Protein AF-A0A483ABE6-F1 (afdb_monomer_lite)

Structure (mmCIF, N/CA/C/O backbone):
data_AF-A0A483ABE6-F1
#
_entry.id   AF-A0A483ABE6-F1
#
loop_
_atom_site.group_PDB
_atom_site.id
_atom_site.type_symbol
_atom_site.label_atom_id
_atom_site.label_alt_id
_atom_site.label_comp_id
_atom_site.label_asym_id
_atom_site.label_entity_id
_atom_site.label_seq_id
_atom_site.pdbx_PDB_ins_code
_atom_site.Cartn_x
_atom_site.Cartn_y
_atom_site.Cartn_z
_atom_site.occupancy
_atom_site.B_iso_or_equiv
_atom_site.auth_seq_id
_atom_site.auth_comp_id
_atom_site.auth_asym_id
_atom_site.auth_atom_id
_atom_site.pdbx_PDB_model_num
ATOM 1 N N . MET A 1 1 ? -4.714 10.334 -7.120 1.00 81.69 1 MET A N 1
ATOM 2 C CA . MET A 1 1 ? -4.738 9.435 -5.939 1.00 81.69 1 MET A CA 1
ATOM 3 C C . MET A 1 1 ? -4.322 10.167 -4.666 1.00 81.69 1 MET A C 1
ATOM 5 O O . MET A 1 1 ? -3.392 10.964 -4.720 1.00 81.69 1 MET A O 1
ATOM 9 N N . ASN A 1 2 ? -4.971 9.880 -3.536 1.00 89.88 2 ASN A N 1
ATOM 10 C CA . ASN A 1 2 ? -4.624 10.407 -2.211 1.00 89.88 2 ASN A CA 1
ATOM 11 C C . ASN A 1 2 ? -3.785 9.370 -1.456 1.00 89.88 2 ASN A C 1
ATOM 13 O O . ASN A 1 2 ? -4.310 8.551 -0.706 1.00 89.88 2 ASN A O 1
ATOM 17 N N . TRP A 1 3 ? -2.478 9.371 -1.710 1.00 92.31 3 TRP A N 1
ATOM 18 C CA . TRP A 1 3 ? -1.570 8.384 -1.135 1.00 92.31 3 TRP A CA 1
ATOM 19 C C . TRP A 1 3 ? -1.204 8.692 0.317 1.00 92.31 3 TRP A C 1
ATOM 21 O O . TRP A 1 3 ? -0.823 9.813 0.653 1.00 92.31 3 TRP A O 1
ATOM 31 N N . HIS A 1 4 ? -1.223 7.650 1.139 1.00 94.56 4 HIS A N 1
ATOM 32 C CA . HIS A 1 4 ? -0.687 7.625 2.492 1.00 94.56 4 HIS A CA 1
ATOM 33 C C . HIS A 1 4 ? 0.622 6.830 2.547 1.00 94.56 4 HIS A C 1
ATOM 35 O O . HIS A 1 4 ? 0.903 5.982 1.693 1.00 94.56 4 HIS A O 1
ATOM 41 N N . THR A 1 5 ? 1.424 7.098 3.575 1.00 94.38 5 THR A N 1
ATOM 42 C CA . THR A 1 5 ? 2.615 6.307 3.893 1.00 94.38 5 THR A CA 1
ATOM 43 C C . THR A 1 5 ? 2.234 5.083 4.723 1.00 94.38 5 THR A C 1
ATOM 45 O O . THR A 1 5 ? 1.206 5.057 5.396 1.00 94.38 5 THR A O 1
ATOM 48 N N . PHE A 1 6 ? 3.062 4.040 4.673 1.00 95.62 6 PHE A N 1
ATOM 49 C CA . PHE A 1 6 ? 2.864 2.849 5.497 1.00 95.62 6 PHE A CA 1
ATOM 50 C C . PHE A 1 6 ? 3.287 3.141 6.938 1.00 95.62 6 PHE A C 1
ATOM 52 O O . PHE A 1 6 ? 4.462 3.040 7.292 1.00 95.62 6 PHE A O 1
ATOM 59 N N . ASN A 1 7 ? 2.329 3.581 7.749 1.00 95.75 7 ASN A N 1
ATOM 60 C CA . ASN A 1 7 ? 2.523 3.933 9.148 1.00 95.75 7 ASN A CA 1
ATOM 61 C C . ASN A 1 7 ? 1.231 3.728 9.958 1.00 95.75 7 ASN A C 1
ATOM 63 O O . ASN A 1 7 ? 0.152 3.508 9.405 1.00 95.75 7 ASN A O 1
ATOM 67 N N . ASP A 1 8 ? 1.348 3.836 11.281 1.00 96.88 8 ASP A N 1
ATOM 68 C CA . ASP A 1 8 ? 0.218 3.673 12.201 1.00 96.88 8 ASP A CA 1
ATOM 69 C C . ASP A 1 8 ? -0.918 4.666 11.928 1.00 96.88 8 ASP A C 1
ATOM 71 O O . ASP A 1 8 ? -2.085 4.311 12.060 1.00 96.88 8 ASP A O 1
ATOM 75 N N . GLU A 1 9 ? -0.605 5.882 11.477 1.00 97.12 9 GLU A N 1
ATOM 76 C CA . GLU A 1 9 ? -1.612 6.894 11.147 1.00 97.12 9 GLU A CA 1
ATOM 77 C C . GLU A 1 9 ? -2.536 6.436 10.010 1.00 97.12 9 GLU A C 1
ATOM 79 O O . GLU A 1 9 ? -3.755 6.562 10.124 1.00 97.12 9 GLU A O 1
ATOM 84 N N . ALA A 1 10 ? -1.988 5.842 8.947 1.00 96.00 10 ALA A N 1
ATOM 85 C CA . ALA A 1 10 ? -2.783 5.308 7.846 1.00 96.00 10 ALA A CA 1
ATOM 86 C C . ALA A 1 10 ? -3.667 4.129 8.292 1.00 96.00 10 ALA A C 1
ATOM 88 O O . ALA A 1 10 ? -4.815 4.010 7.856 1.00 96.00 10 ALA A O 1
ATOM 89 N N . PHE A 1 11 ? -3.167 3.278 9.194 1.00 96.44 11 PHE A N 1
ATOM 90 C CA . PHE A 1 11 ? -3.940 2.159 9.739 1.00 96.44 11 PHE A CA 1
ATOM 91 C C . PHE A 1 11 ? -5.067 2.619 10.660 1.00 96.44 11 PHE A C 1
ATOM 93 O O . PHE A 1 11 ? -6.179 2.096 10.579 1.00 96.44 11 PHE A O 1
ATOM 100 N N . GLU A 1 12 ? -4.811 3.603 11.519 1.00 97.69 12 GLU A N 1
ATOM 101 C CA . GLU A 1 12 ? -5.846 4.186 12.370 1.00 97.69 12 GLU A CA 1
ATOM 102 C C . GLU A 1 12 ? -6.888 4.943 11.544 1.00 97.69 12 GLU A C 1
ATOM 104 O O . GLU A 1 12 ? -8.082 4.845 11.831 1.00 97.69 12 GLU A O 1
ATOM 109 N N . LEU A 1 13 ? -6.476 5.608 10.459 1.00 95.88 13 LEU A N 1
ATOM 110 C CA . LEU A 1 13 ? -7.403 6.235 9.524 1.00 95.88 13 LEU A CA 1
ATOM 111 C C . LEU A 1 13 ? -8.345 5.200 8.902 1.00 95.88 13 LEU A C 1
ATOM 113 O O . LEU A 1 13 ? -9.561 5.377 8.974 1.00 95.88 13 LEU A O 1
ATOM 117 N N . ALA A 1 14 ? -7.802 4.100 8.373 1.00 96.44 14 ALA A N 1
ATOM 118 C CA . ALA A 1 14 ? -8.588 3.016 7.781 1.00 96.44 14 ALA A CA 1
ATOM 119 C C . ALA A 1 14 ? -9.597 2.426 8.773 1.00 96.44 14 ALA A C 1
ATOM 121 O O . ALA A 1 14 ? -10.771 2.271 8.442 1.00 96.44 14 ALA A O 1
ATOM 122 N N . LYS A 1 15 ? -9.174 2.183 10.021 1.00 96.25 15 LYS A N 1
ATOM 123 C CA . LYS A 1 15 ? -10.073 1.725 11.091 1.00 96.25 15 LYS A CA 1
ATOM 124 C C . LYS A 1 15 ? -11.165 2.745 11.403 1.00 96.25 15 LYS A C 1
ATOM 126 O O 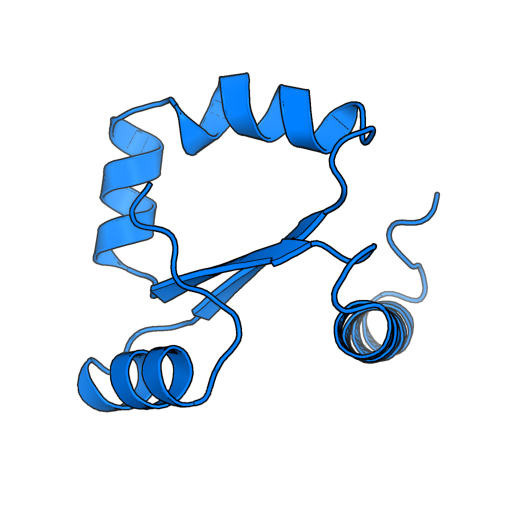. LYS A 1 15 ? -12.320 2.363 11.542 1.00 96.25 15 LYS A O 1
ATOM 131 N N . SER A 1 16 ? -10.809 4.025 11.519 1.00 96.81 16 SER A N 1
ATOM 132 C CA . SER A 1 16 ? -11.755 5.089 11.883 1.00 96.81 16 SER A CA 1
ATOM 133 C C . SER A 1 16 ? -12.818 5.336 10.814 1.00 96.81 16 SER A C 1
ATOM 135 O O . SER A 1 16 ? -13.938 5.720 11.141 1.00 96.81 16 SER A O 1
ATOM 137 N N . GLN A 1 17 ? -12.464 5.111 9.547 1.00 94.25 17 GLN A N 1
ATOM 138 C CA . GLN A 1 17 ? -13.350 5.283 8.400 1.00 94.25 17 GLN A CA 1
ATOM 139 C C . GLN A 1 17 ? -14.060 3.987 7.994 1.00 94.25 17 GLN A C 1
ATOM 141 O O . GLN A 1 17 ? -14.864 4.020 7.072 1.00 94.25 17 GLN A O 1
ATOM 146 N N . GLU A 1 18 ? -13.763 2.863 8.656 1.00 94.75 18 GLU A N 1
ATOM 147 C CA . GLU A 1 18 ? -14.242 1.523 8.283 1.00 94.75 18 GLU A CA 1
ATOM 148 C C . GLU A 1 18 ? -13.950 1.152 6.813 1.00 94.75 18 GLU A C 1
ATOM 150 O O . GLU A 1 18 ? -14.647 0.339 6.206 1.00 94.75 18 GLU A O 1
ATOM 155 N N . ASN A 1 19 ? -12.880 1.720 6.250 1.00 94.81 19 ASN A N 1
ATOM 156 C CA . ASN A 1 19 ? -12.489 1.532 4.857 1.00 94.81 19 ASN A CA 1
ATOM 157 C C . ASN A 1 19 ? -11.378 0.485 4.720 1.00 94.81 19 ASN A C 1
ATOM 159 O O . ASN A 1 19 ? -10.539 0.298 5.607 1.00 94.81 19 ASN A O 1
ATOM 163 N N . LEU A 1 20 ? -11.348 -0.189 3.568 1.00 95.88 20 LEU A N 1
ATOM 164 C CA . LEU A 1 20 ? -10.289 -1.141 3.238 1.00 95.88 20 LEU A CA 1
ATOM 165 C C . LEU A 1 20 ? -8.990 -0.417 2.870 1.00 95.88 20 LEU A C 1
ATOM 167 O O . LEU A 1 20 ? -8.990 0.737 2.447 1.00 95.88 20 LEU A O 1
ATOM 171 N N . ILE A 1 21 ? -7.866 -1.121 2.995 1.00 95.88 21 ILE A N 1
ATOM 172 C CA . ILE A 1 21 ? -6.561 -0.608 2.571 1.00 95.88 21 ILE A CA 1
ATOM 173 C C . ILE A 1 21 ? -6.260 -1.113 1.167 1.00 95.88 21 ILE A C 1
ATOM 175 O O . ILE A 1 21 ? -6.231 -2.321 0.927 1.00 95.88 21 ILE A O 1
ATOM 179 N N . PHE A 1 22 ? -5.975 -0.180 0.264 1.00 94.88 22 PHE A N 1
ATOM 180 C CA . PHE A 1 22 ? -5.363 -0.484 -1.021 1.00 94.88 22 PHE A CA 1
ATOM 181 C C . PHE A 1 22 ? -3.851 -0.291 -0.893 1.00 94.88 22 PHE A C 1
ATOM 183 O O . PHE A 1 22 ? -3.366 0.838 -0.835 1.00 94.88 22 PHE A O 1
ATOM 190 N N . LEU A 1 23 ? -3.101 -1.390 -0.803 1.00 93.38 23 LEU A N 1
ATOM 191 C CA . LEU A 1 23 ? -1.649 -1.355 -0.636 1.00 93.38 23 LEU A CA 1
ATOM 192 C C . LEU A 1 23 ? -0.945 -1.535 -1.985 1.00 93.38 23 LEU A C 1
ATOM 194 O O . LEU A 1 23 ? -1.026 -2.599 -2.594 1.00 93.38 23 LEU A O 1
ATOM 198 N N . SER A 1 24 ? -0.203 -0.515 -2.410 1.00 91.56 24 SER A N 1
ATOM 199 C CA . SER A 1 24 ? 0.642 -0.546 -3.604 1.00 91.56 24 SER A CA 1
ATOM 200 C C . SER A 1 24 ? 2.113 -0.533 -3.196 1.00 91.56 24 SER A C 1
ATOM 202 O O . SER A 1 24 ? 2.624 0.500 -2.763 1.00 91.56 24 SER A O 1
ATOM 204 N N . ILE A 1 25 ? 2.812 -1.659 -3.360 1.00 90.69 25 ILE A N 1
ATOM 205 C CA . ILE A 1 25 ? 4.260 -1.754 -3.115 1.00 90.69 25 ILE A CA 1
ATOM 206 C C . ILE A 1 25 ? 4.981 -1.752 -4.463 1.00 90.69 25 ILE A C 1
ATOM 208 O O . ILE A 1 25 ? 4.640 -2.520 -5.358 1.00 90.69 25 ILE A O 1
ATOM 212 N N . GLY A 1 26 ? 5.976 -0.884 -4.612 1.00 85.75 26 GLY A 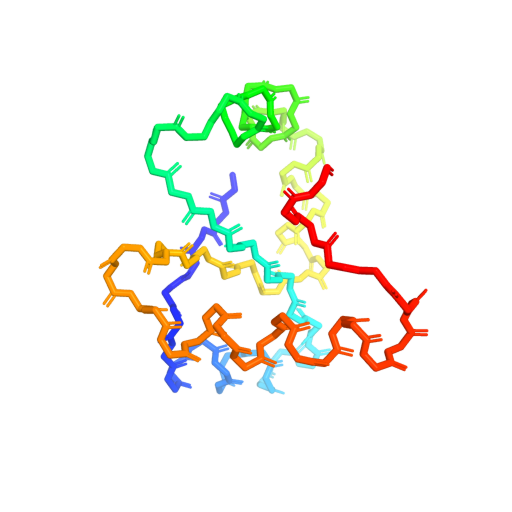N 1
ATOM 213 C CA . GLY A 1 26 ? 6.751 -0.745 -5.840 1.00 85.75 26 GLY A CA 1
ATOM 214 C C . GLY A 1 26 ? 8.154 -0.217 -5.571 1.00 85.75 26 GLY A C 1
ATOM 215 O O . GLY A 1 26 ? 8.580 -0.120 -4.425 1.00 85.75 26 GLY A O 1
ATOM 216 N N . TYR A 1 27 ? 8.875 0.107 -6.641 1.00 79.62 27 TYR A N 1
ATOM 217 C CA . TYR A 1 27 ? 10.188 0.758 -6.608 1.00 79.62 27 TYR A CA 1
ATOM 218 C C . TYR A 1 27 ? 10.323 1.698 -7.807 1.00 79.62 27 TYR A C 1
ATOM 220 O O . TYR A 1 27 ? 9.695 1.471 -8.846 1.00 79.62 27 TYR A O 1
ATOM 228 N N . ALA A 1 28 ? 11.154 2.734 -7.683 1.00 64.50 28 ALA A N 1
ATOM 229 C CA . ALA A 1 28 ? 11.241 3.825 -8.658 1.00 64.50 28 ALA A CA 1
ATOM 230 C C . ALA A 1 28 ? 11.629 3.375 -10.080 1.00 64.50 28 ALA A C 1
ATOM 232 O O . ALA A 1 28 ? 11.242 4.006 -11.058 1.00 64.50 28 ALA A O 1
ATOM 233 N N . THR A 1 29 ? 12.372 2.275 -10.223 1.00 59.81 29 THR A N 1
ATOM 234 C CA . THR A 1 29 ? 12.814 1.754 -11.531 1.00 59.81 29 THR A CA 1
ATOM 235 C C . THR A 1 29 ? 11.947 0.612 -12.067 1.00 59.81 29 THR A C 1
ATOM 237 O O . THR A 1 29 ? 12.292 -0.016 -13.070 1.00 59.81 29 THR A O 1
ATOM 240 N N . CYS A 1 30 ? 10.805 0.331 -11.436 1.00 71.38 30 CYS A N 1
ATOM 241 C CA . CYS A 1 30 ? 9.877 -0.672 -11.935 1.00 71.38 30 CYS A CA 1
ATOM 242 C C . CYS A 1 30 ? 9.146 -0.154 -13.175 1.00 71.38 30 CYS A C 1
ATOM 244 O O . CYS A 1 30 ? 8.408 0.832 -13.110 1.00 71.38 30 CYS A O 1
ATOM 246 N N . HIS A 1 31 ? 9.315 -0.857 -14.295 1.00 68.00 31 HIS A N 1
ATOM 247 C CA . HIS A 1 31 ? 8.637 -0.530 -15.547 1.00 68.00 31 HIS A CA 1
ATOM 248 C C . HIS A 1 31 ? 7.108 -0.558 -15.388 1.00 68.00 31 HIS A C 1
ATOM 250 O O . HIS A 1 31 ? 6.429 0.388 -15.770 1.00 68.00 31 HIS A O 1
ATOM 256 N N . TRP A 1 32 ? 6.572 -1.594 -14.737 1.00 67.38 32 TRP A N 1
ATOM 257 C CA . TRP A 1 32 ? 5.129 -1.757 -14.554 1.00 67.38 32 TRP A CA 1
ATOM 258 C C . TRP A 1 32 ? 4.529 -0.824 -13.499 1.00 67.38 32 TRP A C 1
ATOM 260 O O . TRP A 1 32 ? 3.348 -0.509 -13.592 1.00 67.38 32 TRP A O 1
ATOM 270 N N . CYS A 1 33 ? 5.321 -0.320 -12.543 1.00 69.75 33 CYS A N 1
ATOM 271 C CA . CYS A 1 33 ? 4.836 0.728 -11.642 1.00 69.75 33 CYS A CA 1
ATOM 272 C C . CYS A 1 33 ? 4.610 2.044 -12.391 1.00 69.75 33 CYS A C 1
ATOM 274 O O . CYS A 1 33 ? 3.607 2.694 -12.129 1.00 69.75 33 CYS A O 1
ATOM 276 N N . HIS A 1 34 ? 5.488 2.404 -13.336 1.00 69.44 34 HIS A N 1
ATOM 277 C CA . HIS A 1 34 ? 5.283 3.587 -14.178 1.00 69.44 34 HIS A CA 1
ATOM 278 C C . HIS A 1 34 ? 4.052 3.439 -15.076 1.00 69.44 34 HIS A C 1
ATOM 280 O O . HIS A 1 34 ? 3.230 4.345 -15.114 1.00 69.44 34 HIS A O 1
ATOM 286 N N . VAL A 1 35 ? 3.886 2.285 -15.734 1.00 75.44 35 VAL A N 1
ATOM 287 C CA . VAL A 1 35 ? 2.707 2.026 -16.582 1.00 75.44 35 VAL A CA 1
ATOM 288 C C . VAL A 1 35 ? 1.416 2.083 -15.761 1.00 75.44 35 VAL A C 1
ATOM 290 O O . VAL A 1 35 ? 0.457 2.720 -16.172 1.00 75.44 35 VAL A O 1
ATOM 293 N N . MET A 1 36 ? 1.389 1.475 -14.571 1.00 78.31 36 MET A N 1
ATOM 294 C CA . MET A 1 36 ? 0.208 1.516 -13.700 1.00 78.31 36 MET A CA 1
ATOM 295 C C . MET A 1 36 ? -0.076 2.923 -13.154 1.00 78.31 36 MET A C 1
ATOM 297 O O . MET A 1 36 ? -1.231 3.292 -12.944 1.00 78.31 36 MET A O 1
ATOM 301 N N . GLU A 1 37 ? 0.965 3.720 -12.922 1.00 73.50 37 GLU A N 1
ATOM 302 C CA . GLU A 1 37 ? 0.818 5.111 -12.504 1.00 73.50 37 GLU A CA 1
ATOM 303 C C . GLU A 1 37 ? 0.192 5.959 -13.617 1.00 73.50 37 GLU A C 1
ATOM 305 O O . GLU A 1 37 ? -0.833 6.592 -13.371 1.00 73.50 37 GLU A O 1
ATOM 310 N N . GLU A 1 38 ? 0.718 5.860 -14.837 1.00 71.31 38 GLU A N 1
ATOM 311 C CA . GLU A 1 38 ? 0.241 6.591 -16.017 1.00 71.31 38 GLU A CA 1
ATOM 312 C C . GLU A 1 38 ? -1.166 6.150 -16.465 1.00 71.31 38 GLU A C 1
ATOM 314 O O . GLU A 1 38 ? -2.021 6.984 -16.746 1.00 71.31 38 GLU A O 1
ATOM 319 N N . GLU A 1 39 ? -1.448 4.844 -16.502 1.00 74.31 39 GLU A N 1
ATOM 320 C CA . GLU A 1 39 ? -2.715 4.333 -17.046 1.00 74.31 39 GLU A CA 1
ATOM 321 C C . GLU A 1 39 ? -3.857 4.271 -16.024 1.00 74.31 39 GLU A C 1
ATOM 323 O O . GLU A 1 39 ? -5.016 4.143 -16.413 1.00 74.31 39 GLU A O 1
ATOM 328 N N . SER A 1 40 ? -3.567 4.286 -14.718 1.00 75.38 40 SER A N 1
ATOM 329 C CA . SER A 1 40 ? -4.595 4.083 -13.684 1.00 75.38 40 SER A CA 1
ATOM 330 C C . SER A 1 40 ? -4.578 5.125 -12.575 1.00 75.38 40 SER A C 1
ATOM 332 O O . SER A 1 40 ? -5.634 5.602 -12.180 1.00 75.38 40 SER A O 1
ATOM 334 N N . PHE A 1 41 ? -3.418 5.489 -12.026 1.00 77.88 41 PHE A N 1
ATOM 335 C CA . PHE A 1 41 ? -3.389 6.388 -10.863 1.00 77.88 41 PHE A CA 1
ATOM 336 C C . PHE A 1 41 ? -3.497 7.875 -11.227 1.00 77.88 41 PHE A C 1
ATOM 338 O O . PHE A 1 41 ? -3.867 8.682 -10.361 1.00 77.88 41 PHE A O 1
ATOM 345 N N . GLU A 1 42 ? -3.197 8.220 -12.481 1.00 79.75 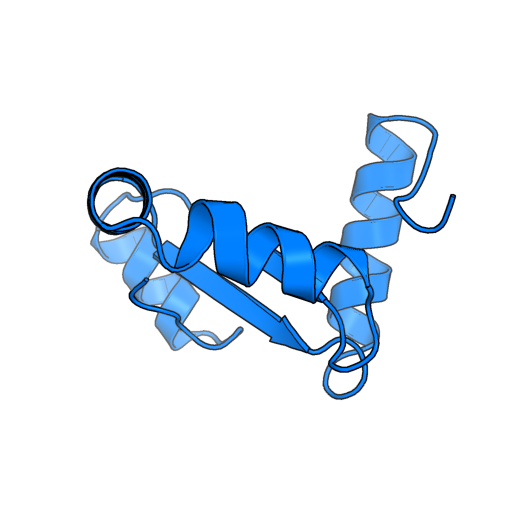42 GLU A N 1
ATOM 346 C CA . GLU A 1 42 ? -3.413 9.543 -13.077 1.00 79.75 42 GLU A CA 1
ATOM 347 C C . GLU A 1 42 ? -4.810 9.713 -13.699 1.00 79.75 42 GLU A C 1
ATOM 349 O O . GLU A 1 42 ? -5.258 10.848 -13.885 1.00 79.75 42 GLU A O 1
ATOM 354 N N . ASP A 1 43 ? -5.534 8.617 -13.950 1.00 87.69 43 ASP A N 1
ATOM 355 C CA . ASP A 1 43 ? -6.932 8.677 -14.376 1.00 87.69 43 ASP A CA 1
ATOM 356 C C . ASP A 1 43 ? -7.827 9.160 -13.223 1.00 87.69 43 ASP A C 1
ATOM 358 O O . ASP A 1 43 ? -7.809 8.625 -12.109 1.00 87.69 43 ASP A O 1
ATOM 362 N N . LEU A 1 44 ? -8.610 10.209 -13.483 1.00 86.81 44 LEU A N 1
ATOM 363 C CA . LEU A 1 44 ? -9.432 10.852 -12.458 1.00 86.81 44 LEU A CA 1
ATOM 364 C C . LEU A 1 44 ? -10.576 9.956 -11.972 1.00 86.81 44 LEU A C 1
ATOM 366 O O . LEU A 1 44 ? -10.871 9.970 -10.780 1.00 86.81 44 LEU A O 1
ATOM 370 N N . GLU A 1 45 ? -11.198 9.168 -12.849 1.00 88.88 45 GLU A N 1
ATOM 371 C CA . GLU A 1 45 ? -12.326 8.301 -12.490 1.00 88.88 45 GLU A CA 1
ATOM 372 C C . GLU A 1 45 ? -11.854 7.136 -11.608 1.00 88.88 45 GLU A C 1
ATOM 374 O O . GLU A 1 45 ? -12.455 6.834 -10.567 1.00 88.88 45 GLU A O 1
ATOM 379 N N . VAL A 1 46 ? -10.724 6.526 -11.975 1.00 87.88 46 VAL A N 1
A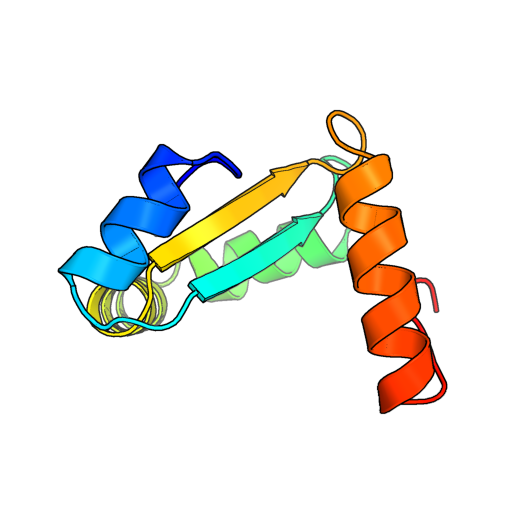TOM 380 C CA . VAL A 1 46 ? -10.070 5.486 -11.171 1.00 87.88 46 VAL A CA 1
ATOM 381 C C . VAL A 1 46 ? -9.619 6.057 -9.830 1.00 87.88 46 VAL A C 1
ATOM 383 O O . VAL A 1 46 ? -9.885 5.460 -8.782 1.00 87.88 46 VAL A O 1
ATOM 386 N N . ALA A 1 47 ? -8.982 7.230 -9.833 1.00 88.38 47 ALA A N 1
ATOM 387 C CA . ALA A 1 47 ? -8.507 7.858 -8.611 1.00 88.38 47 ALA A CA 1
ATOM 388 C C . ALA A 1 47 ? -9.648 8.240 -7.661 1.00 88.38 47 ALA A C 1
ATOM 390 O O . ALA A 1 47 ? -9.519 8.044 -6.454 1.00 88.38 47 ALA A O 1
ATOM 391 N N . GLU A 1 48 ? -10.763 8.764 -8.172 1.00 90.38 48 GLU A N 1
ATOM 392 C CA . GLU A 1 48 ? -11.945 9.081 -7.367 1.00 90.38 48 GLU A CA 1
ATOM 393 C C . GLU A 1 48 ? -12.560 7.826 -6.750 1.00 90.38 48 GLU A C 1
ATOM 395 O O . GLU A 1 48 ? -12.857 7.815 -5.553 1.00 90.38 48 GLU A O 1
ATOM 400 N N . THR A 1 49 ? -12.692 6.757 -7.536 1.00 89.56 49 THR A N 1
ATOM 401 C CA . THR A 1 49 ? -13.225 5.476 -7.058 1.00 89.56 49 THR A CA 1
ATOM 402 C C . THR A 1 49 ? -12.348 4.903 -5.946 1.00 89.56 49 THR A C 1
ATOM 404 O O . THR A 1 49 ? -12.837 4.582 -4.862 1.00 89.56 49 THR A O 1
ATOM 407 N N . LEU A 1 50 ? -11.031 4.845 -6.166 1.00 91.00 50 LEU A N 1
ATOM 408 C CA . LEU A 1 50 ? -10.099 4.319 -5.172 1.00 91.00 50 LEU A CA 1
ATOM 409 C C . LEU A 1 50 ? -10.056 5.178 -3.906 1.00 91.00 50 LEU A C 1
ATOM 411 O O . LEU A 1 50 ? -10.078 4.637 -2.806 1.00 91.00 50 LEU A O 1
ATOM 415 N N . ASN A 1 51 ? -10.039 6.504 -4.042 1.00 91.44 51 ASN A N 1
ATOM 416 C CA . ASN A 1 51 ? -10.016 7.418 -2.899 1.00 91.44 51 ASN A CA 1
ATOM 417 C C . ASN A 1 51 ? -11.297 7.365 -2.058 1.00 91.44 51 ASN A C 1
ATOM 419 O O . ASN A 1 51 ? -11.270 7.711 -0.879 1.00 91.44 51 ASN A O 1
ATOM 423 N N . LYS A 1 52 ? -12.428 7.009 -2.672 1.00 91.06 52 LYS A N 1
ATOM 424 C CA . LYS A 1 52 ? -13.712 6.906 -1.980 1.00 91.06 52 LYS A CA 1
ATOM 425 C C . LYS A 1 52 ? -13.794 5.636 -1.141 1.00 91.06 52 LYS A C 1
ATOM 427 O O . LYS A 1 52 ? -14.263 5.691 -0.006 1.00 91.06 52 LYS A O 1
ATOM 432 N N . ASP A 1 53 ? -13.358 4.519 -1.711 1.00 92.81 53 ASP A N 1
ATOM 433 C CA . ASP A 1 53 ? -13.613 3.196 -1.141 1.00 92.81 53 ASP A CA 1
ATOM 434 C C . ASP A 1 53 ? -12.406 2.636 -0.361 1.00 92.81 53 ASP A C 1
ATOM 436 O O . ASP A 1 53 ? -12.550 1.674 0.398 1.00 92.81 53 ASP A O 1
ATOM 440 N N . PHE A 1 54 ? -11.218 3.240 -0.507 1.00 96.19 54 PHE A N 1
ATOM 441 C CA . PHE A 1 54 ? -9.982 2.748 0.100 1.00 96.19 54 PHE A CA 1
ATOM 442 C C . PHE A 1 54 ? -9.124 3.841 0.740 1.00 96.19 54 PHE A C 1
ATOM 444 O O . PHE A 1 54 ? -9.034 4.972 0.266 1.00 96.19 54 PHE A O 1
ATOM 451 N N . ILE A 1 55 ? -8.371 3.439 1.765 1.00 97.19 55 ILE A N 1
ATOM 452 C CA . ILE A 1 55 ? -7.155 4.139 2.181 1.00 97.19 55 ILE A CA 1
ATOM 453 C C . ILE A 1 55 ? -6.001 3.612 1.330 1.00 97.19 55 ILE A C 1
ATOM 455 O O . ILE A 1 55 ? -5.524 2.489 1.521 1.00 97.19 55 ILE A O 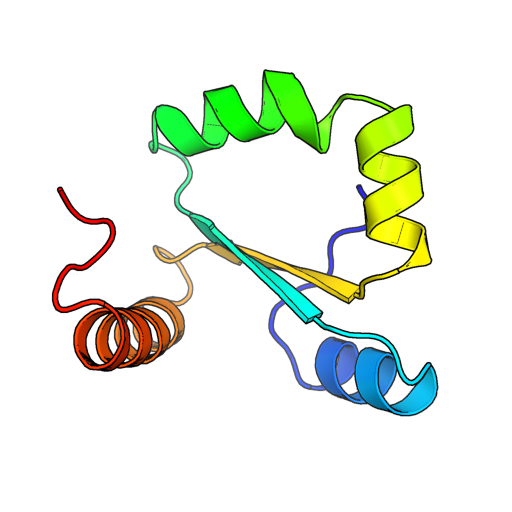1
ATOM 459 N N . ALA A 1 56 ? -5.574 4.413 0.357 1.00 95.94 56 ALA A N 1
ATOM 460 C CA . ALA A 1 56 ? -4.506 4.048 -0.561 1.00 95.94 56 ALA A CA 1
ATOM 461 C C . ALA A 1 56 ? -3.129 4.289 0.077 1.00 95.94 56 ALA A C 1
ATOM 463 O O . ALA A 1 56 ? -2.770 5.423 0.388 1.00 95.94 56 ALA A O 1
ATOM 464 N N . ILE A 1 57 ? -2.335 3.232 0.252 1.00 95.56 57 ILE A N 1
ATOM 465 C CA . ILE A 1 57 ? -0.989 3.285 0.835 1.00 95.56 57 ILE A CA 1
ATOM 466 C C . ILE A 1 57 ? 0.039 2.936 -0.241 1.00 95.56 57 ILE A C 1
ATOM 468 O O . ILE A 1 57 ? -0.054 1.875 -0.861 1.00 95.56 57 ILE A O 1
ATOM 472 N N . LYS A 1 58 ? 1.040 3.803 -0.439 1.00 92.56 58 LYS A N 1
ATOM 473 C CA . LYS A 1 58 ? 2.170 3.547 -1.348 1.00 92.56 58 LYS A CA 1
ATOM 474 C C . LYS A 1 58 ? 3.417 3.210 -0.532 1.00 92.56 58 LYS A C 1
ATOM 476 O O . LYS A 1 58 ? 3.781 3.940 0.390 1.00 92.56 58 LYS A O 1
ATOM 481 N N . VAL A 1 59 ? 4.062 2.097 -0.866 1.00 93.56 59 VAL A N 1
ATOM 482 C CA . VAL A 1 59 ? 5.305 1.633 -0.237 1.00 93.56 59 VAL A CA 1
ATOM 483 C C . VAL A 1 59 ? 6.399 1.580 -1.284 1.00 93.56 59 VAL A 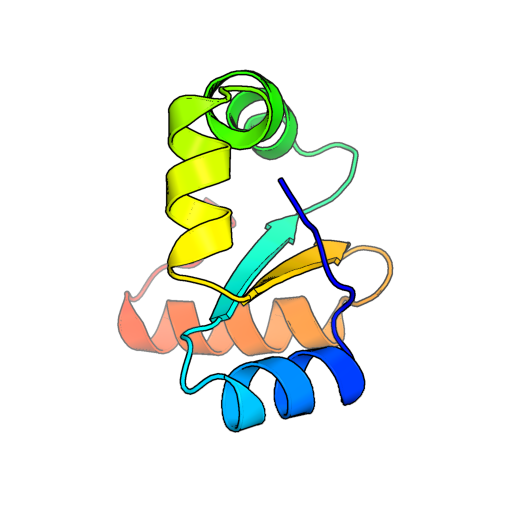C 1
ATOM 485 O O . VAL A 1 59 ? 6.249 0.927 -2.317 1.00 93.56 59 VAL A O 1
ATOM 488 N N . ASP A 1 60 ? 7.516 2.231 -0.981 1.00 90.69 60 ASP A N 1
ATOM 489 C CA . ASP A 1 60 ? 8.765 2.014 -1.696 1.00 90.69 60 ASP A CA 1
ATOM 490 C C . ASP A 1 60 ? 9.536 0.883 -1.012 1.00 90.69 60 ASP A C 1
ATOM 492 O O . ASP A 1 60 ? 9.978 1.007 0.134 1.00 90.69 60 ASP A O 1
ATOM 496 N N . ARG A 1 61 ? 9.688 -0.238 -1.710 1.00 90.56 61 ARG A N 1
ATOM 497 C CA . ARG A 1 61 ? 10.409 -1.411 -1.206 1.00 90.56 61 ARG A CA 1
ATOM 498 C C . ARG A 1 61 ? 11.913 -1.189 -1.046 1.00 90.56 61 ARG A C 1
ATOM 500 O O . ARG A 1 61 ? 12.533 -1.927 -0.290 1.00 90.56 61 ARG A O 1
ATOM 507 N N . GLU A 1 62 ? 12.510 -0.223 -1.749 1.00 89.12 62 GLU A N 1
ATOM 508 C CA . GLU A 1 62 ? 13.931 0.108 -1.570 1.00 89.12 62 GLU A CA 1
ATOM 509 C C . GLU A 1 62 ? 14.153 0.779 -0.207 1.00 89.12 62 GLU A C 1
ATOM 511 O O . GLU A 1 62 ? 15.209 0.623 0.405 1.00 89.12 62 GLU A O 1
ATOM 516 N N . VAL A 1 63 ? 13.125 1.468 0.300 1.00 91.62 63 VAL A N 1
ATOM 517 C CA . VAL A 1 63 ? 13.114 2.107 1.622 1.00 91.62 63 VAL A CA 1
ATOM 518 C C . VAL A 1 63 ? 12.576 1.164 2.704 1.00 91.62 63 VAL A C 1
ATOM 520 O O . VAL A 1 63 ? 13.064 1.186 3.833 1.00 91.62 63 VAL A O 1
ATOM 523 N N . MET A 1 64 ? 11.586 0.328 2.376 1.00 93.12 64 MET A N 1
ATOM 524 C CA . MET A 1 64 ? 10.921 -0.597 3.304 1.00 93.12 64 MET A CA 1
ATOM 525 C C . MET A 1 64 ? 10.955 -2.056 2.799 1.00 93.12 64 MET A C 1
ATOM 527 O O . MET A 1 64 ? 9.902 -2.641 2.522 1.00 93.12 64 MET A O 1
ATOM 531 N N . PRO A 1 65 ? 12.143 -2.683 2.700 1.00 93.06 65 PRO A N 1
ATOM 532 C CA . PRO A 1 65 ? 12.276 -4.043 2.169 1.00 93.06 65 PRO A CA 1
ATOM 533 C C . PRO A 1 65 ? 11.593 -5.099 3.048 1.00 93.06 65 PRO A C 1
ATOM 535 O O . PRO A 1 65 ? 11.103 -6.105 2.540 1.00 93.06 65 PRO A O 1
ATOM 538 N N . ASP A 1 66 ? 11.507 -4.861 4.359 1.00 94.00 66 ASP A N 1
ATOM 539 C CA . ASP A 1 66 ? 10.854 -5.780 5.296 1.00 94.00 66 ASP A CA 1
ATOM 540 C C . ASP A 1 66 ? 9.341 -5.873 5.049 1.00 94.00 66 ASP A C 1
ATOM 542 O O . ASP A 1 66 ? 8.755 -6.955 5.136 1.00 94.00 66 ASP A O 1
ATOM 546 N N . VAL A 1 67 ? 8.709 -4.747 4.694 1.00 93.50 67 VAL A N 1
ATOM 547 C CA . VAL A 1 67 ? 7.280 -4.691 4.350 1.00 93.50 67 VAL A CA 1
ATOM 548 C C . VAL A 1 67 ? 7.030 -5.477 3.065 1.00 93.50 67 VAL A C 1
ATOM 550 O O . VAL A 1 67 ? 6.158 -6.344 3.036 1.00 93.50 67 VAL A O 1
ATOM 553 N N . ASP A 1 68 ? 7.839 -5.246 2.030 1.00 92.31 68 ASP A N 1
ATOM 554 C CA . ASP A 1 68 ? 7.778 -6.010 0.778 1.00 92.31 68 ASP A CA 1
ATOM 555 C C . ASP A 1 68 ? 7.946 -7.517 1.015 1.00 92.31 68 ASP A C 1
ATOM 557 O O . ASP A 1 68 ? 7.113 -8.306 0.572 1.00 92.31 68 ASP A O 1
ATOM 561 N N . ALA A 1 69 ? 8.957 -7.933 1.782 1.00 91.31 69 ALA A N 1
ATOM 562 C CA . ALA A 1 69 ? 9.201 -9.344 2.077 1.00 91.31 69 ALA A CA 1
ATOM 563 C C . ALA A 1 69 ? 8.034 -10.008 2.832 1.00 91.31 69 ALA A C 1
ATOM 565 O O . ALA A 1 69 ? 7.693 -11.169 2.567 1.00 91.31 69 ALA A O 1
ATOM 566 N N . HIS A 1 70 ? 7.395 -9.279 3.750 1.00 93.25 70 HIS A N 1
ATOM 567 C CA . HIS A 1 70 ? 6.232 -9.770 4.481 1.00 93.25 70 HIS A CA 1
ATOM 568 C C . HIS A 1 70 ? 5.052 -10.044 3.540 1.00 93.25 70 HIS A C 1
ATOM 570 O O . HIS A 1 70 ? 4.513 -11.156 3.524 1.00 93.25 70 HIS A O 1
ATOM 576 N N . PHE A 1 71 ? 4.688 -9.065 2.708 1.00 92.06 71 PHE A N 1
ATOM 577 C CA . PHE A 1 71 ? 3.581 -9.217 1.764 1.00 92.06 71 PHE A CA 1
ATOM 578 C C . PHE A 1 71 ? 3.904 -10.200 0.637 1.00 92.06 71 PHE A C 1
ATOM 580 O O . PHE A 1 71 ? 3.022 -10.953 0.234 1.00 92.06 71 PHE A O 1
ATOM 587 N N . MET A 1 72 ? 5.164 -10.303 0.208 1.00 88.62 72 MET A N 1
ATOM 588 C CA . MET A 1 72 ? 5.616 -11.353 -0.706 1.00 88.62 72 MET A CA 1
ATOM 589 C C . MET A 1 72 ? 5.309 -12.743 -0.171 1.00 88.62 72 MET A C 1
ATOM 591 O O . MET A 1 72 ? 4.774 -13.591 -0.882 1.00 88.62 72 MET A O 1
ATOM 595 N N . SER A 1 73 ? 5.665 -12.969 1.095 1.00 90.00 73 SER A N 1
ATOM 596 C CA . SER A 1 73 ? 5.478 -14.255 1.754 1.00 90.00 73 SER A CA 1
ATOM 597 C C . SER A 1 73 ? 3.991 -14.588 1.830 1.00 90.00 73 SER A C 1
ATOM 599 O O . SER A 1 73 ? 3.593 -15.708 1.520 1.00 90.00 73 SER A O 1
ATOM 601 N N . ALA A 1 74 ? 3.157 -13.600 2.170 1.00 89.56 74 ALA A N 1
ATOM 602 C CA . ALA A 1 74 ? 1.707 -13.758 2.186 1.00 89.56 74 ALA A CA 1
ATOM 603 C C . ALA A 1 74 ? 1.146 -14.098 0.796 1.00 89.56 74 ALA A C 1
ATOM 605 O O . ALA A 1 74 ? 0.410 -15.075 0.660 1.00 89.56 74 ALA A O 1
ATOM 606 N N . VAL A 1 75 ? 1.525 -13.346 -0.244 1.00 87.31 75 VAL A N 1
ATOM 607 C CA . VAL A 1 75 ? 1.085 -13.599 -1.624 1.00 87.31 75 VAL A CA 1
ATOM 608 C C . VAL A 1 75 ? 1.507 -14.996 -2.064 1.00 87.31 75 VAL A C 1
ATOM 610 O O . VAL A 1 75 ? 0.662 -15.761 -2.513 1.00 87.31 75 VAL A O 1
ATOM 613 N N . GLN A 1 76 ? 2.766 -15.381 -1.853 1.00 88.50 76 GLN A N 1
ATOM 614 C CA . GLN A 1 76 ? 3.267 -16.699 -2.237 1.00 88.50 76 GLN A CA 1
ATOM 615 C C . GLN A 1 76 ? 2.524 -17.843 -1.533 1.00 88.50 76 GLN A C 1
ATOM 617 O O . GLN A 1 76 ? 2.273 -18.874 -2.155 1.00 88.50 76 GLN A O 1
ATOM 622 N N . LEU A 1 77 ? 2.138 -17.671 -0.266 1.00 90.00 77 LEU A N 1
ATOM 623 C CA . LEU A 1 77 ? 1.322 -18.652 0.456 1.00 90.00 77 LEU A CA 1
ATOM 624 C C . LEU A 1 77 ? -0.099 -18.772 -0.113 1.00 90.00 77 LEU A C 1
ATOM 626 O O . LEU A 1 77 ? -0.661 -19.865 -0.106 1.00 90.00 77 LEU A O 1
ATOM 630 N N . ILE A 1 78 ? -0.679 -17.667 -0.587 1.00 88.12 78 ILE A N 1
ATOM 631 C CA . ILE A 1 78 ? -2.056 -17.617 -1.098 1.00 88.12 78 ILE A CA 1
ATOM 632 C C . ILE A 1 78 ? -2.135 -18.111 -2.547 1.00 88.12 78 ILE A C 1
ATOM 634 O O . ILE A 1 78 ? -3.040 -18.867 -2.894 1.00 88.12 78 ILE A O 1
ATOM 638 N N . THR A 1 79 ? -1.213 -17.674 -3.403 1.00 86.56 79 THR A N 1
ATOM 639 C CA . THR A 1 79 ? -1.286 -17.862 -4.861 1.00 86.56 79 THR A CA 1
ATOM 640 C C . THR A 1 79 ? -0.312 -18.918 -5.381 1.00 86.56 79 THR A C 1
ATOM 642 O O . THR A 1 79 ? -0.468 -19.393 -6.503 1.00 86.56 79 THR A O 1
ATOM 645 N N . GLY A 1 80 ? 0.705 -19.290 -4.596 1.00 82.62 80 GLY A N 1
ATOM 646 C CA . GLY A 1 80 ? 1.808 -20.149 -5.033 1.00 82.62 80 GLY A CA 1
ATOM 647 C C . GLY A 1 80 ? 2.877 -19.433 -5.871 1.00 82.62 80 GLY A C 1
ATOM 648 O O . GLY A 1 80 ? 3.881 -20.052 -6.221 1.00 82.62 80 GLY A O 1
ATOM 649 N N . SER A 1 81 ? 2.704 -18.141 -6.173 1.00 75.12 81 SER A N 1
ATOM 650 C CA . SER A 1 81 ? 3.609 -17.347 -7.014 1.00 75.12 81 SER A CA 1
ATOM 651 C C . SER A 1 81 ? 3.734 -15.909 -6.505 1.00 75.12 81 SER A C 1
ATOM 653 O O . SER A 1 81 ? 2.733 -15.269 -6.202 1.00 75.12 81 SER A O 1
ATOM 655 N N . GLY A 1 82 ? 4.951 -15.372 -6.439 1.00 71.44 82 GLY A N 1
ATOM 656 C CA . GLY A 1 82 ? 5.174 -13.954 -6.131 1.00 71.44 82 GLY A CA 1
ATOM 657 C C . GLY A 1 82 ? 5.081 -13.059 -7.371 1.00 71.44 82 GLY A C 1
ATOM 658 O O . GLY A 1 82 ? 5.021 -13.548 -8.495 1.00 71.44 82 GLY A O 1
ATOM 659 N N . TRP A 1 83 ? 5.152 -11.744 -7.170 1.00 72.38 83 TRP A N 1
ATOM 660 C CA . TRP A 1 83 ? 5.179 -10.737 -8.244 1.00 72.38 83 TRP A CA 1
ATOM 661 C C . TRP A 1 83 ? 6.593 -10.431 -8.785 1.00 72.38 83 TRP A C 1
ATOM 663 O O . TRP A 1 83 ? 6.828 -9.387 -9.382 1.00 72.38 83 TRP A O 1
ATOM 673 N N . TYR A 1 84 ? 7.561 -11.323 -8.537 1.00 61.75 84 TYR A N 1
ATOM 674 C CA . TYR A 1 84 ? 8.927 -11.232 -9.080 1.00 61.75 84 TYR A CA 1
ATOM 675 C C . TYR A 1 84 ? 9.088 -11.889 -10.460 1.00 61.75 84 TYR A C 1
ATOM 677 O O . TYR A 1 84 ? 10.213 -11.976 -10.957 1.00 61.75 84 TYR A O 1
ATOM 685 N N . LEU A 1 85 ? 8.003 -12.405 -11.037 1.00 45.19 85 LEU A N 1
ATOM 686 C CA . LEU A 1 85 ? 7.994 -13.134 -12.305 1.00 45.19 85 LEU A CA 1
ATOM 687 C C . LEU A 1 85 ? 7.179 -12.384 -13.352 1.00 45.19 85 LEU A C 1
ATOM 689 O O . LEU A 1 85 ? 6.045 -11.980 -13.014 1.00 45.19 85 LEU A O 1
#

Sequence (85 aa):
MNWHTFNDEAFELAKSQENLIFLSIGYATCHWCHVMEEESFEDLEVAETLNKDFIAIKVDREVMPDVDAHFMSAVQLITGSGWYL

Radius of gyration: 13.46 Å; chains: 1; bounding box: 28×31×29 Å

Foldseek 3Di:
DDEDEPDPVLVVVCVVVVAAAAEAEDAPPDPVVVVCCVVAVPDPVNVVVCVVRHSYYYHYCVVVVVVVVVVQVVCCVVPVDGPPD

Secondary structure (DSSP, 8-state):
---B-SSHHHHHHHHHHTPEEEEEEE-TT-HHHHHHIIIIIS-HHHHHHHHHHEEEEEEETTT-HHHHHHHHHHHHHHHS--TT-

pLDDT: mean 86.82, std 10.56, range [45.19, 97.69]